Protein AF-A0A645BCQ1-F1 (afdb_monomer_lite)

Foldseek 3Di:
DDPPPDPDDQWDWDKDWAADPVDPPPPGTDIDIDIGHRPDPPDDDWDWDDDLAAIQTPSQQKGAFHPHQDPVNQVVVVHDTHYDHIDHDDDQDFDPDPCRDPGPVVVVLVVQVVVCVVVVPQPGPCHVVNVLVVVLVVVQVVQCVVPVFHWDADPVVRAIDGPRDGDDD

Organism: NCBI:txid1076179

pLDDT: mean 85.63, std 12.6, range [50.0, 97.56]

Secondary structure (DSSP, 8-state):
----S--S-SEEEEEEE-S-SS---TTS--EEEEEEE-SS-------EEEETTEEEETTTTEEE-TT-B-HHHHHHTTPPPB-PPPEEPP------SS---S-HHHHHHHHHHHHHHHHT----SS-HHHHHHHHHHHHHHHHHHHHSS-EEEETTTTEEEETTEE---

Radius of gyration: 20.04 Å; chains: 1; bounding box: 45×45×54 Å

Sequence (169 aa):
MWNDGRTNYDTLTAVFDYGHAKEKEPGEGFQVIYSSRQNNSSGGTKEWYFSNGGKLDLDTNIINNDGVLNESYAGAMGMKPFMLDTFELPKINVETGSSTGSDPLTNAHMKNWMECVRSGNVKTNAPVEAGYNHSIADIMVTAALRTGQRATFDEKQKQVIAGGKVFKY

Structure (mmCIF, N/CA/C/O backbone):
data_AF-A0A645BCQ1-F1
#
_entry.id   AF-A0A645BCQ1-F1
#
loop_
_atom_site.group_PDB
_atom_site.id
_atom_site.type_symbol
_atom_site.label_atom_id
_atom_site.label_alt_id
_atom_site.label_comp_id
_atom_site.label_asym_id
_atom_site.label_entity_id
_atom_site.label_seq_id
_atom_site.pdbx_PDB_ins_code
_atom_site.Cartn_x
_atom_site.Cartn_y
_atom_site.Cartn_z
_atom_site.occupancy
_atom_site.B_iso_or_equiv
_atom_site.auth_seq_id
_atom_site.auth_comp_id
_atom_site.auth_asym_id
_atom_site.auth_atom_id
_atom_site.pdbx_PDB_model_num
ATOM 1 N N . MET A 1 1 ? 5.345 -18.733 18.715 1.00 68.06 1 MET A N 1
ATOM 2 C CA . MET A 1 1 ? 4.870 -17.338 18.693 1.00 68.06 1 MET A CA 1
ATOM 3 C C . MET A 1 1 ? 5.476 -16.646 19.898 1.00 68.06 1 MET A C 1
ATOM 5 O O . MET A 1 1 ? 5.327 -17.191 20.987 1.00 68.06 1 MET A O 1
ATOM 9 N N . TRP A 1 2 ? 6.245 -15.568 19.725 1.00 69.69 2 TRP A N 1
ATOM 10 C CA . TRP A 1 2 ? 6.778 -14.834 20.878 1.00 69.69 2 TRP A CA 1
ATOM 11 C C . TRP A 1 2 ? 5.632 -14.127 21.599 1.00 69.69 2 TRP A C 1
ATOM 13 O O . TRP A 1 2 ? 4.782 -13.524 20.954 1.00 69.69 2 TRP A O 1
ATOM 23 N N . ASN A 1 3 ? 5.582 -14.254 22.922 1.00 73.88 3 ASN A N 1
ATOM 24 C CA . ASN A 1 3 ? 4.603 -13.560 23.748 1.00 73.88 3 ASN A CA 1
ATOM 25 C C . ASN A 1 3 ? 5.268 -12.295 24.298 1.00 73.88 3 ASN A C 1
ATOM 27 O O . ASN A 1 3 ? 5.871 -12.326 25.368 1.00 73.88 3 ASN A O 1
ATOM 31 N N . ASP A 1 4 ? 5.237 -11.222 23.513 1.00 78.38 4 ASP A N 1
ATOM 32 C CA . ASP A 1 4 ? 5.868 -9.937 23.841 1.00 78.38 4 ASP A CA 1
ATOM 33 C C . ASP A 1 4 ? 4.890 -8.914 24.446 1.00 78.38 4 ASP A C 1
ATOM 35 O O . ASP A 1 4 ? 5.224 -7.740 24.602 1.00 78.38 4 ASP A O 1
ATOM 39 N N . GLY A 1 5 ? 3.684 -9.358 24.816 1.00 81.44 5 GLY A N 1
ATOM 40 C CA . GLY A 1 5 ? 2.671 -8.529 25.467 1.00 81.44 5 GLY A CA 1
ATOM 41 C C . GLY A 1 5 ? 1.866 -7.627 24.526 1.00 81.44 5 GLY A C 1
ATOM 42 O O . GLY A 1 5 ? 0.985 -6.909 25.003 1.00 81.44 5 GLY A O 1
ATOM 43 N N . ARG A 1 6 ? 2.108 -7.658 23.207 1.00 83.12 6 ARG A N 1
ATOM 44 C CA . ARG A 1 6 ? 1.242 -6.974 22.237 1.00 83.12 6 ARG A CA 1
ATOM 45 C C . ARG A 1 6 ? -0.139 -7.628 22.184 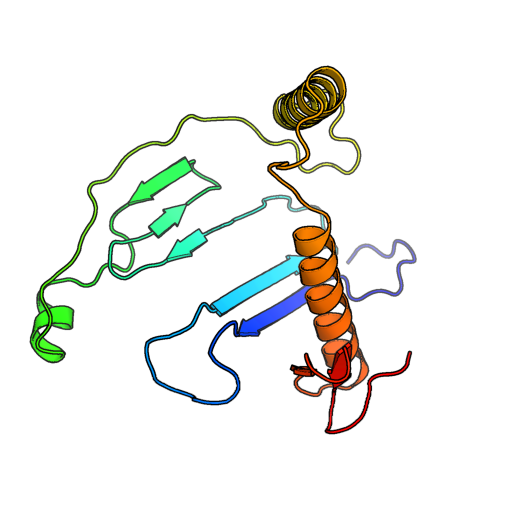1.00 83.12 6 ARG A C 1
ATOM 47 O O . ARG A 1 6 ? -0.288 -8.841 22.287 1.00 83.12 6 ARG A O 1
ATOM 54 N N . THR A 1 7 ? -1.159 -6.794 22.003 1.00 82.69 7 THR A N 1
ATOM 55 C CA . THR A 1 7 ? -2.567 -7.214 21.886 1.00 82.69 7 THR A CA 1
ATOM 56 C C . THR A 1 7 ? -3.125 -7.045 20.472 1.00 82.69 7 THR A C 1
ATOM 58 O O . THR A 1 7 ? -4.265 -7.425 20.209 1.00 82.69 7 THR A O 1
ATOM 61 N N . ASN A 1 8 ? -2.336 -6.468 19.562 1.00 81.31 8 ASN A N 1
ATOM 62 C CA . ASN A 1 8 ? -2.699 -6.318 18.157 1.00 81.31 8 ASN A CA 1
ATOM 63 C C . ASN A 1 8 ? -2.561 -7.650 17.410 1.00 81.31 8 ASN A C 1
ATOM 65 O O . ASN A 1 8 ? -1.835 -8.547 17.829 1.00 81.31 8 ASN A O 1
ATOM 69 N N . TYR A 1 9 ? -3.243 -7.761 16.271 1.00 84.06 9 TYR A N 1
ATOM 70 C CA . TYR A 1 9 ? -3.065 -8.891 15.366 1.00 84.06 9 TYR A CA 1
ATOM 71 C C . TYR A 1 9 ? -1.646 -8.875 14.793 1.00 84.06 9 TYR A C 1
ATOM 73 O O . TYR A 1 9 ? -1.288 -7.979 14.033 1.00 84.06 9 TYR A O 1
ATOM 81 N N . ASP A 1 10 ? -0.849 -9.877 15.147 1.00 82.44 10 ASP A N 1
ATOM 82 C CA . ASP A 1 10 ? 0.540 -9.964 14.696 1.00 82.44 10 ASP A CA 1
ATOM 83 C C . ASP A 1 10 ? 0.672 -10.422 13.236 1.00 82.44 10 ASP A C 1
ATOM 85 O O . ASP A 1 10 ? 1.597 -10.014 12.537 1.00 82.44 10 ASP A O 1
ATOM 89 N N . THR A 1 11 ? -0.235 -11.282 12.767 1.00 86.25 11 THR A N 1
ATOM 90 C CA . THR A 1 11 ? -0.291 -11.717 11.368 1.00 86.25 11 THR A CA 1
ATOM 91 C C . THR A 1 11 ? -1.641 -11.358 10.778 1.00 86.25 11 THR A C 1
ATOM 93 O O . THR A 1 11 ? -2.680 -11.748 11.310 1.00 86.25 11 THR A O 1
ATOM 96 N N . LEU A 1 12 ? -1.623 -10.636 9.662 1.00 89.75 12 LEU A N 1
ATOM 97 C CA . LEU A 1 12 ? -2.824 -10.275 8.918 1.00 89.75 12 LEU A CA 1
ATOM 98 C C . LEU A 1 12 ? -2.532 -10.256 7.423 1.00 89.75 12 LEU A C 1
ATOM 100 O O . LEU A 1 12 ? -1.416 -9.945 7.004 1.00 89.75 12 LEU A O 1
ATOM 104 N N . THR A 1 13 ? -3.568 -10.522 6.636 1.00 93.12 13 THR A N 1
ATOM 105 C CA . THR A 1 13 ? -3.592 -10.236 5.204 1.00 93.12 13 THR A CA 1
ATOM 106 C C . THR A 1 13 ? -4.819 -9.385 4.915 1.00 93.12 13 THR A C 1
ATOM 108 O O . THR A 1 13 ? -5.932 -9.758 5.284 1.00 93.12 13 THR A O 1
ATOM 111 N N . ALA A 1 14 ? -4.613 -8.244 4.268 1.00 94.69 14 ALA A N 1
ATOM 112 C CA . ALA A 1 14 ? -5.658 -7.343 3.814 1.00 94.69 14 ALA A CA 1
ATOM 113 C C . ALA A 1 14 ? -5.639 -7.268 2.286 1.00 94.69 14 ALA A C 1
ATOM 115 O O . ALA A 1 14 ? -4.573 -7.214 1.672 1.00 94.69 14 ALA A O 1
ATOM 116 N N . VAL A 1 15 ? -6.828 -7.257 1.686 1.00 94.50 15 VAL A N 1
ATOM 117 C CA . VAL A 1 15 ? -7.009 -7.027 0.251 1.00 94.50 15 VAL A CA 1
ATOM 118 C C . VAL A 1 15 ? -7.676 -5.671 0.087 1.00 94.50 15 VAL A C 1
ATOM 120 O O . VAL A 1 15 ? -8.818 -5.482 0.510 1.00 94.50 15 VAL A O 1
ATOM 123 N N . PHE A 1 16 ? -6.948 -4.730 -0.499 1.00 93.50 16 PHE A N 1
ATOM 124 C CA . PHE A 1 16 ? -7.451 -3.415 -0.861 1.00 93.50 16 PHE A CA 1
ATOM 125 C C . PHE A 1 16 ? -7.868 -3.406 -2.324 1.00 93.50 16 PHE A C 1
ATOM 127 O O . PHE A 1 16 ? -7.216 -4.010 -3.175 1.00 93.50 16 PHE A O 1
ATOM 134 N N . ASP A 1 17 ? -8.946 -2.687 -2.596 1.00 90.06 17 ASP A N 1
ATOM 135 C CA . ASP A 1 17 ? -9.526 -2.529 -3.920 1.00 90.06 17 ASP A CA 1
ATOM 136 C C . ASP A 1 17 ? -9.686 -1.030 -4.188 1.00 90.06 17 ASP A C 1
ATOM 138 O O . ASP A 1 17 ? -10.528 -0.374 -3.569 1.00 90.06 17 ASP A O 1
ATOM 142 N N . TYR A 1 18 ? -8.830 -0.497 -5.059 1.00 87.38 18 TYR A N 1
ATOM 143 C CA . TYR A 1 18 ? -8.797 0.901 -5.492 1.00 87.38 18 TYR A CA 1
ATOM 144 C C . TYR A 1 18 ? -9.472 1.078 -6.863 1.00 87.38 18 TYR A C 1
ATOM 146 O O . TYR A 1 18 ? -8.977 1.813 -7.716 1.00 87.38 18 TYR A O 1
ATOM 154 N N . GLY A 1 19 ? -10.568 0.363 -7.118 1.00 80.44 19 GLY A N 1
ATOM 155 C CA . GLY A 1 19 ? -11.424 0.588 -8.284 1.00 80.44 19 GLY A CA 1
ATOM 156 C C . GLY A 1 19 ? -12.455 1.698 -8.071 1.00 80.44 19 GLY A C 1
ATOM 157 O O . GLY A 1 19 ? -12.714 2.132 -6.943 1.00 80.44 19 GLY A O 1
ATOM 158 N N . HIS A 1 20 ? -13.100 2.138 -9.154 1.00 69.19 20 HIS A N 1
ATOM 159 C CA . HIS A 1 20 ? -14.241 3.048 -9.060 1.00 69.19 20 HIS A CA 1
ATOM 160 C C . HIS A 1 20 ? -15.373 2.400 -8.239 1.00 69.19 20 HIS A C 1
ATOM 162 O O . HIS A 1 20 ? -16.114 1.539 -8.702 1.00 69.19 20 HIS A O 1
ATOM 168 N N . ALA A 1 21 ? -15.552 2.847 -6.991 1.00 56.31 21 ALA A N 1
ATOM 169 C CA . ALA A 1 21 ? -16.525 2.266 -6.058 1.00 56.31 21 ALA A CA 1
ATOM 170 C C . ALA A 1 21 ? -17.990 2.333 -6.544 1.00 56.31 21 ALA A C 1
ATOM 172 O O . ALA A 1 21 ? -18.846 1.615 -6.022 1.00 56.31 21 ALA A O 1
ATOM 173 N N . LYS A 1 22 ? -18.291 3.210 -7.514 1.00 56.34 22 LYS A N 1
ATOM 174 C CA . LYS A 1 22 ? -19.641 3.437 -8.057 1.00 56.34 22 LYS A CA 1
ATOM 175 C C . LYS A 1 22 ? -19.922 2.681 -9.348 1.00 56.34 22 LYS A C 1
ATOM 177 O O . LYS A 1 22 ? -21.061 2.289 -9.573 1.00 56.34 22 LYS A O 1
ATOM 182 N N . GLU A 1 23 ? -18.901 2.477 -10.162 1.00 56.22 23 GLU A N 1
ATOM 183 C CA . GLU A 1 23 ? -19.004 1.883 -11.487 1.00 56.22 23 GLU A CA 1
ATOM 184 C C . GLU A 1 23 ? -17.984 0.754 -11.480 1.00 56.22 23 GLU A C 1
ATOM 186 O O . GLU A 1 23 ? -16.783 0.982 -11.563 1.00 56.22 23 GLU A O 1
ATOM 191 N N . LYS A 1 24 ? -18.460 -0.472 -11.235 1.00 54.19 24 LYS A N 1
ATOM 192 C CA . LYS A 1 24 ? -17.631 -1.685 -11.204 1.00 54.19 24 LYS A CA 1
ATOM 193 C C . LYS A 1 24 ? -17.195 -2.063 -12.622 1.00 54.19 24 LYS A C 1
ATOM 195 O O . LYS A 1 24 ? -17.367 -3.214 -13.021 1.00 54.19 24 LYS A O 1
ATOM 200 N N . GLU A 1 25 ? -16.718 -1.094 -13.389 1.00 58.31 25 GLU A N 1
ATOM 201 C CA . GLU A 1 25 ? -16.243 -1.303 -14.743 1.00 58.31 25 GLU A CA 1
ATOM 202 C C . GLU A 1 25 ? -14.971 -2.153 -14.668 1.00 58.31 25 GLU A C 1
ATOM 204 O O . GLU A 1 25 ? -13.983 -1.760 -14.034 1.00 58.31 25 GLU A O 1
ATOM 209 N N . PRO A 1 26 ? -14.983 -3.365 -15.247 1.00 57.22 26 PRO A N 1
ATOM 210 C CA . PRO A 1 26 ? -13.793 -4.195 -15.298 1.00 57.22 26 PRO A CA 1
ATOM 211 C C . PRO A 1 26 ? -12.682 -3.459 -16.057 1.00 57.22 26 PRO A C 1
ATOM 213 O O . PRO A 1 26 ? -12.873 -3.061 -17.202 1.00 57.22 26 PRO A O 1
ATOM 216 N N . GLY A 1 27 ? -11.511 -3.311 -15.435 1.00 63.75 27 GLY A N 1
ATOM 217 C CA . GLY A 1 27 ? -10.332 -2.700 -16.065 1.00 63.75 27 GLY A CA 1
ATOM 218 C C . GLY A 1 27 ? -9.928 -1.332 -15.515 1.00 63.75 27 GLY A C 1
ATOM 219 O O . GLY A 1 27 ? -8.820 -0.889 -15.805 1.00 63.75 27 GLY A O 1
ATOM 220 N N . GLU A 1 28 ? -10.749 -0.705 -14.668 1.00 71.44 28 GLU A N 1
ATOM 221 C CA . GLU A 1 28 ? -10.406 0.551 -13.989 1.00 71.44 28 GLU A CA 1
ATOM 222 C C . GLU A 1 28 ? -10.247 0.340 -12.477 1.00 71.44 28 GLU A C 1
ATOM 224 O O . GLU A 1 28 ? -11.182 0.479 -11.686 1.00 71.44 28 GLU A O 1
ATOM 229 N N . GLY A 1 29 ? -9.035 -0.031 -12.060 1.00 80.62 29 GLY A N 1
ATOM 230 C CA . GLY A 1 29 ? -8.701 -0.170 -10.646 1.00 80.62 29 GLY A CA 1
ATOM 231 C C . GLY A 1 29 ? -7.340 -0.805 -10.393 1.00 80.62 29 GLY A C 1
ATOM 232 O O . GLY A 1 29 ? -6.687 -1.326 -11.296 1.00 80.62 29 GLY A O 1
ATOM 233 N N . PHE A 1 30 ? -6.924 -0.770 -9.132 1.00 87.31 30 PHE A N 1
ATOM 234 C CA . PHE A 1 30 ? -5.697 -1.394 -8.651 1.00 87.31 30 PHE A CA 1
ATOM 235 C C . PHE A 1 30 ? -5.998 -2.176 -7.374 1.00 87.31 30 PHE A C 1
ATOM 237 O O . PHE A 1 30 ? -6.668 -1.667 -6.475 1.00 87.31 30 PHE A O 1
ATOM 244 N N . GLN A 1 31 ? -5.528 -3.417 -7.290 1.00 90.62 31 GLN A N 1
ATOM 245 C CA . GLN A 1 31 ? -5.684 -4.234 -6.091 1.00 90.62 31 GLN A CA 1
ATOM 246 C C . GLN A 1 31 ? -4.347 -4.402 -5.391 1.00 90.62 31 GLN A C 1
ATOM 248 O O . GLN A 1 31 ? -3.325 -4.641 -6.031 1.00 90.62 31 GLN A O 1
ATOM 253 N N . VAL A 1 32 ? -4.376 -4.318 -4.064 1.00 92.81 32 VAL A N 1
ATOM 254 C CA . VAL A 1 32 ? -3.196 -4.513 -3.221 1.00 92.81 32 VAL A CA 1
ATOM 255 C C . VAL A 1 32 ? -3.481 -5.627 -2.239 1.00 92.81 32 VAL A C 1
ATOM 257 O O . VAL A 1 32 ? -4.442 -5.559 -1.476 1.00 92.81 32 VAL A O 1
ATOM 260 N N . ILE A 1 33 ? -2.618 -6.637 -2.225 1.00 94.19 33 ILE A N 1
ATOM 261 C CA . ILE A 1 33 ? -2.593 -7.635 -1.160 1.00 94.19 33 ILE A CA 1
ATOM 262 C C . ILE A 1 33 ? -1.461 -7.248 -0.221 1.00 94.19 33 ILE A C 1
ATOM 264 O O . ILE A 1 33 ? -0.287 -7.399 -0.551 1.00 94.19 33 ILE A O 1
ATOM 268 N N . TYR A 1 34 ? -1.817 -6.762 0.960 1.00 91.56 34 TYR A N 1
ATOM 269 C CA . TYR A 1 34 ? -0.859 -6.472 2.015 1.00 91.56 34 TYR A CA 1
ATOM 270 C C . TYR A 1 34 ? -0.854 -7.620 3.014 1.00 91.56 34 TYR A C 1
ATOM 272 O O . TYR A 1 34 ? -1.910 -8.035 3.488 1.00 91.56 34 TYR A O 1
ATOM 280 N N . SER A 1 35 ? 0.324 -8.134 3.356 1.00 89.88 35 SER A N 1
ATOM 281 C CA . SER A 1 35 ? 0.469 -9.141 4.406 1.00 89.88 35 SER A CA 1
ATOM 282 C C . SER A 1 35 ? 1.541 -8.725 5.397 1.00 89.88 35 SER A C 1
ATOM 284 O O . SER A 1 35 ? 2.662 -8.415 5.006 1.00 89.88 35 SER A O 1
ATOM 286 N N . SER A 1 36 ? 1.204 -8.775 6.681 1.00 84.94 36 SER A N 1
ATOM 287 C CA . SER A 1 36 ? 2.138 -8.539 7.780 1.00 84.94 36 SER A CA 1
ATOM 288 C C . SER A 1 36 ? 2.295 -9.806 8.606 1.00 84.94 36 SER A C 1
ATOM 290 O O . SER A 1 36 ? 1.330 -10.551 8.781 1.00 84.94 36 SER A O 1
ATOM 292 N N . ARG A 1 37 ? 3.513 -10.066 9.088 1.00 82.88 37 ARG A N 1
ATOM 293 C CA . ARG A 1 37 ? 3.859 -11.215 9.938 1.00 82.88 37 ARG A CA 1
ATOM 294 C C . ARG A 1 37 ? 4.846 -10.779 11.013 1.00 82.88 37 ARG A C 1
ATOM 296 O O . ARG A 1 37 ? 6.052 -10.936 10.873 1.00 82.88 37 ARG A O 1
ATOM 303 N N . GLN A 1 38 ? 4.323 -10.231 12.097 1.00 78.31 38 GLN A N 1
ATOM 304 C CA . GLN A 1 38 ? 5.098 -9.660 13.198 1.00 78.31 38 GLN A CA 1
ATOM 305 C C . GLN A 1 38 ? 5.387 -10.666 14.334 1.00 78.31 38 GLN A C 1
ATOM 307 O O . GLN A 1 38 ? 6.000 -10.303 15.336 1.00 78.31 38 GLN A O 1
ATOM 312 N N . ASN A 1 39 ? 4.953 -11.931 14.205 1.00 72.50 39 ASN A N 1
ATOM 313 C CA . ASN A 1 39 ? 5.084 -12.974 15.239 1.00 72.50 39 ASN A CA 1
ATOM 314 C C . ASN A 1 39 ? 6.489 -13.584 15.390 1.00 72.50 39 ASN A C 1
ATOM 316 O O . ASN A 1 39 ? 6.767 -14.244 16.396 1.00 72.50 39 ASN A O 1
ATOM 320 N N . ASN A 1 40 ? 7.321 -13.479 14.354 1.00 65.25 40 ASN A N 1
ATOM 321 C CA . ASN A 1 40 ? 8.690 -13.982 14.321 1.00 65.25 40 ASN A CA 1
ATOM 322 C C . ASN A 1 40 ? 9.449 -13.148 13.287 1.00 65.25 40 ASN A C 1
ATOM 324 O O . ASN A 1 40 ? 8.962 -13.012 12.165 1.00 65.25 40 ASN A O 1
ATOM 328 N N . SER A 1 41 ? 10.600 -12.583 13.659 1.00 60.19 41 SER A N 1
ATOM 329 C CA . SER A 1 41 ? 11.398 -11.695 12.803 1.00 60.19 41 SER A CA 1
ATOM 330 C C . SER A 1 41 ? 12.109 -12.480 11.691 1.00 60.19 41 SER A C 1
ATOM 332 O O . SER A 1 41 ? 13.331 -12.574 11.636 1.00 60.19 41 SER A O 1
ATOM 334 N N . SER A 1 42 ? 11.332 -13.090 10.800 1.00 60.91 42 SER A N 1
ATOM 335 C CA . SER A 1 42 ? 11.787 -13.416 9.457 1.00 60.91 42 SER A CA 1
ATOM 336 C C . SER A 1 42 ? 11.499 -12.172 8.631 1.00 60.91 42 SER A C 1
ATOM 338 O O . SER A 1 42 ? 10.444 -12.080 8.008 1.00 60.91 42 SER A O 1
ATOM 340 N N . GLY A 1 43 ? 12.386 -11.179 8.725 1.00 61.50 43 GLY A N 1
ATOM 341 C CA . GLY A 1 43 ? 12.298 -9.961 7.922 1.00 61.50 43 GLY A CA 1
ATOM 342 C C . GLY A 1 43 ? 12.211 -10.254 6.418 1.00 61.50 43 GLY A C 1
ATOM 343 O O . GLY A 1 43 ? 12.354 -11.395 5.974 1.00 61.50 43 GLY A O 1
ATOM 344 N N . GLY A 1 44 ? 11.968 -9.209 5.634 1.00 69.06 44 GLY A N 1
ATOM 345 C CA . GLY A 1 44 ? 11.805 -9.299 4.185 1.00 69.06 44 GLY A CA 1
ATOM 346 C C . GLY A 1 44 ? 10.549 -8.567 3.746 1.00 69.06 44 GLY A C 1
ATOM 347 O O . GLY A 1 44 ? 9.448 -9.117 3.792 1.00 69.06 44 GLY A O 1
ATOM 348 N N . THR A 1 45 ? 10.719 -7.319 3.326 1.00 67.25 45 THR A N 1
ATOM 349 C CA . THR A 1 45 ? 9.666 -6.589 2.626 1.00 67.25 45 THR A CA 1
ATOM 350 C C . THR A 1 45 ? 9.716 -7.015 1.171 1.00 67.25 45 THR A C 1
ATOM 352 O O . THR A 1 45 ? 10.717 -6.801 0.499 1.00 67.25 45 THR A O 1
ATOM 355 N N . LYS A 1 46 ? 8.639 -7.634 0.692 1.00 82.50 46 LYS A N 1
ATOM 356 C CA . LYS A 1 46 ? 8.462 -7.911 -0.732 1.00 82.50 46 LYS A CA 1
ATOM 357 C C . LYS A 1 46 ? 7.377 -7.009 -1.255 1.00 82.50 46 LYS A C 1
ATOM 359 O O . LYS A 1 46 ? 6.266 -7.010 -0.728 1.00 82.50 46 LYS A O 1
ATOM 364 N N . GLU A 1 47 ? 7.708 -6.271 -2.293 1.00 87.12 47 GLU A N 1
ATOM 365 C CA . GLU A 1 47 ? 6.785 -5.361 -2.936 1.00 87.12 47 GLU A CA 1
ATOM 366 C C . GLU A 1 47 ? 6.829 -5.624 -4.435 1.00 87.12 47 GLU A C 1
ATOM 368 O O . GLU A 1 47 ? 7.852 -5.448 -5.101 1.00 87.12 47 GLU A O 1
ATOM 373 N N . TRP A 1 48 ? 5.712 -6.144 -4.934 1.00 92.69 48 TRP A N 1
ATOM 374 C CA . TRP A 1 48 ? 5.553 -6.564 -6.314 1.00 92.69 48 TRP A CA 1
ATOM 375 C C . TRP A 1 48 ? 4.401 -5.802 -6.939 1.00 92.69 48 TRP A C 1
ATOM 377 O O . TRP A 1 48 ? 3.279 -5.828 -6.430 1.00 92.69 48 TRP A O 1
ATOM 387 N N . TYR A 1 49 ? 4.677 -5.182 -8.075 1.00 93.00 49 TYR A N 1
ATOM 388 C CA . TYR A 1 49 ? 3.672 -4.536 -8.901 1.00 93.00 49 TYR A CA 1
ATOM 389 C C . TYR A 1 49 ? 3.502 -5.340 -10.176 1.00 93.00 49 TYR A C 1
ATOM 391 O O . TYR A 1 49 ? 4.478 -5.601 -10.876 1.00 93.00 49 TYR A O 1
ATOM 399 N N . PHE A 1 50 ? 2.264 -5.711 -10.484 1.00 93.00 50 PHE A N 1
ATOM 400 C CA . PHE A 1 50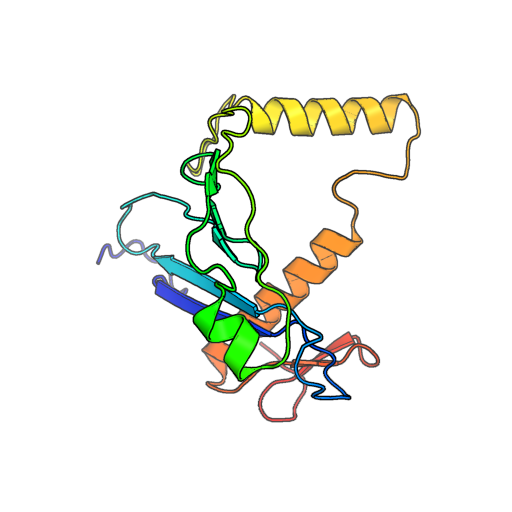 ? 1.926 -6.459 -11.689 1.00 93.00 50 PHE A CA 1
ATOM 401 C C . PHE A 1 50 ? 1.126 -5.583 -12.645 1.00 93.00 50 PHE A C 1
ATOM 403 O O . PHE A 1 50 ? 0.276 -4.795 -12.233 1.00 93.00 50 PHE A O 1
ATOM 410 N N . SER A 1 51 ? 1.388 -5.752 -13.933 1.00 91.62 51 SER A N 1
ATOM 411 C CA . SER A 1 51 ? 0.626 -5.148 -15.019 1.00 91.62 51 SER A CA 1
ATOM 412 C C . SER A 1 51 ? 0.576 -6.104 -16.206 1.00 91.62 51 SER A C 1
ATOM 414 O O . SER A 1 51 ? 1.307 -7.093 -16.246 1.00 91.62 51 SER A O 1
ATOM 416 N N . ASN A 1 52 ? -0.201 -5.759 -17.234 1.00 91.75 52 ASN A N 1
ATOM 417 C CA . ASN A 1 52 ? -0.182 -6.495 -18.500 1.00 91.75 52 ASN A CA 1
ATOM 418 C C . ASN A 1 52 ? 1.225 -6.572 -19.119 1.00 91.75 52 ASN A C 1
ATOM 420 O O . ASN A 1 52 ? 1.481 -7.485 -19.890 1.00 91.75 52 ASN A O 1
ATOM 424 N N . GLY A 1 53 ? 2.119 -5.627 -18.803 1.00 93.38 53 GLY A N 1
ATOM 425 C CA . GLY A 1 53 ? 3.477 -5.569 -19.345 1.00 93.38 53 GLY A CA 1
ATOM 426 C C . GLY A 1 53 ? 4.515 -6.368 -18.559 1.00 93.38 53 GLY A C 1
ATOM 427 O O . GLY A 1 53 ? 5.647 -6.467 -19.025 1.00 93.38 53 GLY A O 1
ATOM 428 N N . GLY A 1 54 ? 4.152 -6.939 -17.406 1.00 94.94 54 GLY A N 1
ATOM 429 C CA . GLY A 1 54 ? 5.051 -7.723 -16.559 1.00 94.94 54 GLY A CA 1
ATOM 430 C C . GLY A 1 54 ? 5.032 -7.291 -15.095 1.00 94.94 54 GLY A C 1
ATOM 431 O O . GLY A 1 54 ? 4.070 -6.667 -14.626 1.00 94.94 54 GLY A O 1
ATOM 432 N N . LYS A 1 55 ? 6.111 -7.615 -14.381 1.00 95.25 55 LYS A N 1
ATOM 433 C CA . LYS A 1 55 ? 6.260 -7.394 -12.940 1.00 95.25 55 LYS A CA 1
ATOM 434 C C . LYS A 1 55 ? 7.428 -6.456 -12.644 1.00 95.25 55 LYS A C 1
ATOM 436 O O . LYS A 1 55 ? 8.527 -6.646 -13.158 1.00 95.25 55 LYS A O 1
ATOM 441 N N . LEU A 1 56 ? 7.201 -5.494 -11.754 1.00 94.06 56 LEU A N 1
ATOM 442 C CA . LEU A 1 56 ? 8.248 -4.768 -11.039 1.00 94.06 56 LEU A CA 1
ATOM 443 C C . LEU A 1 56 ? 8.431 -5.410 -9.661 1.00 94.06 56 LEU A C 1
ATOM 445 O O . LEU A 1 56 ? 7.495 -5.452 -8.861 1.00 94.06 56 LEU A O 1
ATOM 449 N N . ASP A 1 57 ? 9.635 -5.903 -9.401 1.00 92.31 57 ASP A N 1
ATOM 450 C CA . ASP A 1 57 ? 10.028 -6.551 -8.159 1.00 92.31 57 ASP A CA 1
ATOM 451 C C . ASP A 1 57 ? 11.010 -5.656 -7.394 1.00 92.31 57 ASP A C 1
ATOM 453 O O . ASP A 1 57 ? 12.187 -5.572 -7.745 1.00 92.31 57 ASP A O 1
ATOM 457 N N . LEU A 1 58 ? 10.526 -4.960 -6.360 1.00 87.56 58 LEU A N 1
ATOM 458 C CA . LEU A 1 58 ? 11.352 -4.040 -5.571 1.00 87.56 58 LEU A CA 1
ATOM 459 C C . LEU A 1 58 ? 12.268 -4.740 -4.555 1.00 87.56 58 LEU A C 1
ATOM 461 O O . LEU A 1 58 ? 13.201 -4.106 -4.071 1.00 87.56 58 LEU A O 1
ATOM 465 N N . ASP A 1 59 ? 12.066 -6.034 -4.277 1.00 83.62 59 ASP A N 1
ATOM 466 C CA . ASP A 1 59 ? 13.009 -6.833 -3.472 1.00 83.62 59 ASP A CA 1
ATOM 467 C C . ASP A 1 59 ? 14.320 -7.015 -4.258 1.00 83.62 59 ASP A C 1
ATOM 469 O O . ASP A 1 59 ? 15.424 -6.789 -3.763 1.00 83.62 59 ASP A O 1
ATOM 473 N N . THR A 1 60 ? 14.192 -7.332 -5.549 1.00 87.81 60 THR A N 1
ATOM 474 C CA . THR A 1 60 ? 15.333 -7.520 -6.464 1.00 87.81 60 THR A CA 1
ATOM 475 C C . THR A 1 60 ? 15.747 -6.264 -7.235 1.00 87.81 60 THR A C 1
ATOM 477 O O . THR A 1 60 ? 16.832 -6.244 -7.819 1.00 87.81 60 THR A O 1
ATOM 480 N N . ASN A 1 61 ? 14.920 -5.213 -7.225 1.00 89.56 61 ASN A N 1
ATOM 481 C CA . ASN A 1 61 ? 15.026 -4.043 -8.103 1.00 89.56 61 ASN A CA 1
ATOM 482 C C . ASN A 1 61 ? 15.038 -4.415 -9.600 1.00 89.56 61 ASN A C 1
ATOM 484 O O . ASN A 1 61 ? 15.803 -3.853 -10.381 1.00 89.56 61 ASN A O 1
ATOM 488 N N . ILE A 1 62 ? 14.197 -5.367 -10.017 1.00 92.81 62 ILE A N 1
ATOM 489 C CA . ILE A 1 62 ? 14.119 -5.845 -11.407 1.00 92.81 62 ILE A CA 1
ATOM 490 C C . ILE A 1 62 ? 12.710 -5.648 -11.966 1.00 92.81 62 ILE A C 1
ATOM 492 O O . ILE A 1 62 ? 11.717 -6.017 -11.340 1.00 92.81 62 ILE A O 1
ATOM 496 N N . ILE A 1 63 ? 12.631 -5.123 -13.187 1.00 94.50 63 ILE A N 1
ATOM 497 C CA . ILE A 1 63 ? 11.459 -5.261 -14.054 1.00 94.50 63 ILE A CA 1
ATOM 498 C C . ILE A 1 63 ? 11.666 -6.515 -14.899 1.00 94.50 63 ILE A C 1
ATOM 500 O O . ILE A 1 63 ? 12.732 -6.677 -15.492 1.00 94.50 63 ILE A O 1
ATOM 504 N N . ASN A 1 64 ? 10.677 -7.405 -14.953 1.00 94.06 64 ASN A N 1
ATOM 505 C CA . ASN A 1 64 ? 10.719 -8.608 -15.780 1.00 94.06 64 ASN A CA 1
ATOM 506 C C . ASN A 1 64 ? 9.359 -8.913 -16.434 1.00 94.06 64 ASN A C 1
ATOM 508 O O . ASN A 1 64 ? 8.356 -8.236 -16.206 1.00 94.06 64 ASN A O 1
ATOM 512 N N . ASN A 1 65 ? 9.338 -9.965 -17.248 1.00 94.38 65 ASN A N 1
ATOM 513 C CA . ASN A 1 65 ? 8.184 -10.415 -18.021 1.00 94.38 65 ASN A CA 1
ATOM 514 C C . ASN A 1 65 ? 7.280 -11.429 -17.280 1.00 94.38 65 ASN A C 1
ATOM 516 O O . ASN A 1 65 ? 6.483 -12.128 -17.915 1.00 94.38 65 ASN A O 1
ATOM 520 N N . ASP A 1 66 ? 7.370 -11.523 -15.951 1.00 93.12 66 ASP A N 1
ATOM 521 C CA . ASP A 1 66 ? 6.490 -12.398 -15.178 1.00 93.12 66 ASP A CA 1
ATOM 522 C C . ASP A 1 66 ? 5.046 -11.876 -15.234 1.00 93.12 66 ASP A C 1
ATOM 524 O O . ASP A 1 66 ? 4.778 -10.703 -14.975 1.00 93.12 66 ASP A O 1
ATOM 528 N N . GLY A 1 67 ? 4.092 -12.760 -15.539 1.00 89.88 67 GLY A N 1
ATOM 529 C CA . GLY A 1 67 ? 2.664 -12.416 -15.553 1.00 89.88 67 GLY A CA 1
ATOM 530 C C . GLY A 1 67 ? 2.206 -11.556 -16.738 1.00 89.88 67 GLY A C 1
ATOM 531 O O . GLY A 1 67 ? 1.119 -10.989 -16.673 1.00 89.88 67 GLY A O 1
ATOM 532 N N . VAL A 1 68 ? 2.998 -11.458 -17.813 1.00 93.69 68 VAL A N 1
ATOM 533 C CA . VAL A 1 68 ? 2.663 -10.639 -18.992 1.00 93.69 68 VAL A CA 1
ATOM 534 C C . VAL A 1 68 ? 1.417 -11.112 -19.736 1.00 93.69 68 VAL A C 1
ATOM 536 O O . VAL A 1 68 ? 1.081 -12.302 -19.782 1.00 93.69 68 VAL A O 1
ATOM 539 N N . LEU A 1 69 ? 0.809 -10.171 -20.454 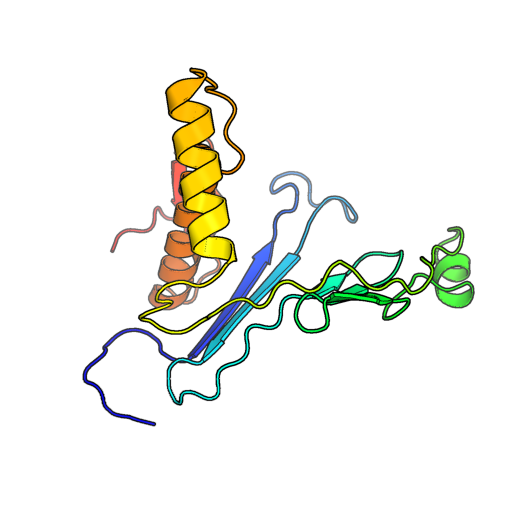1.00 93.62 69 LEU A N 1
ATOM 540 C CA . LEU A 1 69 ? -0.183 -10.433 -21.482 1.00 93.62 69 LEU A CA 1
ATOM 541 C C . LEU A 1 69 ? 0.508 -10.976 -22.746 1.00 93.62 69 LEU A C 1
ATOM 543 O O . LEU A 1 69 ? 0.796 -10.238 -23.689 1.00 93.62 69 LEU A O 1
ATOM 547 N N . ASN A 1 70 ? 0.803 -12.278 -22.749 1.00 93.00 70 ASN A N 1
ATOM 548 C CA . ASN A 1 70 ? 1.395 -12.963 -23.902 1.00 93.00 70 ASN A CA 1
ATOM 549 C C . ASN A 1 70 ? 0.401 -13.120 -25.071 1.00 93.00 70 ASN A C 1
ATOM 551 O O . ASN A 1 70 ? -0.794 -12.874 -24.930 1.00 93.00 70 ASN A O 1
ATOM 555 N N . GLU A 1 71 ? 0.897 -13.563 -26.228 1.00 94.88 71 GLU A N 1
ATOM 556 C CA . GLU A 1 71 ? 0.113 -13.688 -27.464 1.00 94.88 71 GLU A CA 1
ATOM 557 C C . GLU A 1 71 ? -1.134 -14.574 -27.320 1.00 94.88 71 GLU A C 1
ATOM 559 O O . GLU A 1 71 ? -2.195 -14.217 -27.827 1.00 94.88 71 GLU A O 1
ATOM 564 N N . SER A 1 72 ? -1.036 -15.684 -26.583 1.00 93.44 72 SER A N 1
ATOM 565 C CA . SER A 1 72 ? -2.163 -16.600 -26.365 1.00 93.44 72 SER A CA 1
ATOM 566 C C . SER A 1 72 ? -3.293 -15.921 -25.587 1.00 93.44 72 SER A C 1
ATOM 568 O O . SER A 1 72 ? -4.447 -15.911 -26.024 1.00 93.44 72 SER A O 1
ATOM 570 N N . TYR A 1 73 ? -2.957 -15.280 -24.462 1.00 92.44 73 TYR A N 1
ATOM 571 C CA . TYR A 1 73 ? -3.930 -14.555 -23.644 1.00 92.44 73 TYR A CA 1
ATOM 572 C C . TYR A 1 73 ? -4.484 -13.325 -24.369 1.00 92.44 73 TYR A C 1
ATOM 574 O O . TYR A 1 73 ? -5.688 -13.077 -24.333 1.00 92.44 73 TYR A O 1
ATOM 582 N N . ALA A 1 74 ? -3.623 -12.581 -25.065 1.00 93.94 74 ALA A N 1
ATOM 583 C CA . ALA A 1 74 ? -4.017 -11.409 -25.835 1.00 93.94 74 ALA A CA 1
ATOM 584 C C . ALA A 1 74 ? -4.996 -11.779 -26.957 1.00 93.94 74 ALA A C 1
ATOM 586 O O . ALA A 1 74 ? -6.050 -11.157 -27.081 1.00 93.94 74 ALA A O 1
ATOM 587 N N . GLY A 1 75 ? -4.691 -12.836 -27.717 1.00 94.62 75 GLY A N 1
ATOM 588 C CA . GLY A 1 75 ? -5.527 -13.324 -28.809 1.00 94.62 75 GLY A CA 1
ATOM 589 C C . GLY A 1 75 ? -6.921 -13.742 -28.345 1.00 94.62 75 GLY A C 1
ATOM 590 O O . GLY A 1 75 ? -7.908 -13.370 -28.977 1.00 94.62 75 GLY A O 1
ATOM 591 N N . ALA A 1 76 ? -7.024 -14.425 -27.200 1.00 93.19 76 ALA A N 1
ATOM 592 C CA . ALA A 1 76 ? -8.310 -14.812 -26.614 1.00 93.19 76 ALA A CA 1
ATOM 593 C C . ALA A 1 76 ? -9.196 -13.610 -26.229 1.00 93.19 76 ALA A C 1
ATOM 595 O O . ALA A 1 76 ? -10.419 -13.734 -26.201 1.00 93.19 76 ALA A O 1
ATOM 596 N N . MET A 1 77 ? -8.590 -12.452 -25.954 1.00 91.12 77 MET A N 1
ATOM 597 C CA . MET A 1 77 ? -9.284 -11.215 -25.575 1.00 91.12 77 MET A CA 1
ATOM 598 C C . MET A 1 77 ? -9.390 -10.199 -26.725 1.00 91.12 77 MET A C 1
ATOM 600 O O . MET A 1 77 ? -9.890 -9.096 -26.518 1.00 91.12 77 MET A O 1
ATOM 604 N N . GLY A 1 78 ? -8.910 -10.530 -27.932 1.00 93.44 78 GLY A N 1
ATOM 605 C CA . GLY A 1 78 ? -8.855 -9.587 -29.057 1.00 93.44 78 GLY A CA 1
ATOM 606 C C . GLY A 1 78 ? -7.905 -8.402 -28.824 1.00 93.44 78 GLY A C 1
ATOM 607 O O . GLY A 1 78 ? -8.059 -7.346 -29.437 1.00 93.44 78 GLY A O 1
ATOM 608 N N . MET A 1 79 ? -6.935 -8.562 -27.923 1.00 92.81 79 MET A N 1
ATOM 609 C CA . MET A 1 79 ? -5.935 -7.559 -27.568 1.00 92.81 79 MET A CA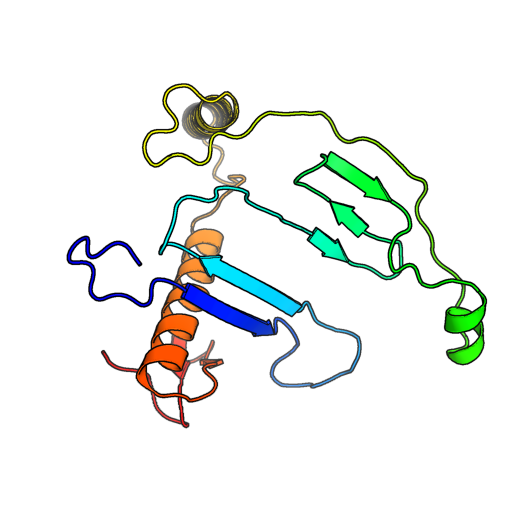 1
ATOM 610 C C . MET A 1 79 ? -4.602 -7.844 -28.268 1.00 92.81 79 MET A C 1
ATOM 612 O O . MET A 1 79 ? -4.371 -8.925 -28.810 1.00 92.81 79 MET A O 1
ATOM 616 N N . LYS A 1 80 ? -3.690 -6.868 -28.236 1.00 94.88 80 LYS A N 1
ATOM 617 C CA . LYS A 1 80 ? -2.292 -7.080 -28.632 1.00 94.88 80 LYS A CA 1
ATOM 618 C C . LYS A 1 80 ? -1.475 -7.548 -27.425 1.00 94.88 80 LYS A C 1
ATOM 620 O O . LYS A 1 80 ? -1.750 -7.075 -26.319 1.00 94.88 80 LYS A O 1
ATOM 625 N N . PRO A 1 81 ? -0.478 -8.430 -27.615 1.00 94.56 81 PRO A N 1
ATOM 626 C CA . PRO A 1 81 ? 0.436 -8.778 -26.538 1.00 94.56 81 PRO A CA 1
ATOM 627 C C . PRO A 1 81 ? 1.187 -7.534 -26.054 1.00 94.56 81 PRO A C 1
ATOM 629 O O . PRO A 1 81 ? 1.482 -6.629 -26.841 1.00 94.56 81 PRO A O 1
ATOM 632 N N . PHE A 1 82 ? 1.499 -7.496 -24.763 1.00 93.31 82 PHE A N 1
ATOM 633 C CA . PHE A 1 82 ? 2.273 -6.424 -24.147 1.00 93.31 82 PHE A CA 1
ATOM 634 C C . PHE A 1 82 ? 3.288 -7.030 -23.184 1.00 93.31 82 PHE A C 1
ATOM 636 O O . PHE A 1 82 ? 2.935 -7.819 -22.316 1.00 93.31 82 PHE A O 1
ATOM 643 N N . MET A 1 83 ? 4.560 -6.697 -23.376 1.00 93.38 83 MET A N 1
ATOM 644 C CA . MET A 1 83 ? 5.670 -7.295 -22.646 1.00 93.38 83 MET A CA 1
ATOM 645 C C . MET A 1 83 ? 6.808 -6.285 -22.595 1.00 93.38 83 MET A C 1
ATOM 647 O O . MET A 1 83 ? 7.235 -5.784 -23.634 1.00 93.38 83 MET A O 1
ATOM 651 N N . LEU A 1 84 ? 7.255 -5.963 -21.387 1.00 92.88 84 LEU A N 1
ATOM 652 C CA . LEU A 1 84 ? 8.434 -5.140 -21.164 1.00 92.88 84 LEU A CA 1
ATOM 653 C C . LEU A 1 84 ? 9.690 -6.012 -21.186 1.00 92.88 84 LEU A C 1
ATOM 655 O O . LEU A 1 84 ? 9.667 -7.172 -20.764 1.00 92.88 84 LEU A O 1
ATOM 659 N N . ASP A 1 85 ? 10.788 -5.430 -21.657 1.00 93.25 85 ASP A N 1
ATOM 660 C CA . ASP A 1 85 ? 12.102 -6.053 -21.556 1.00 93.25 85 ASP A CA 1
ATOM 661 C C . ASP A 1 85 ? 12.576 -6.080 -20.100 1.00 93.25 85 ASP A C 1
ATOM 663 O O . ASP A 1 85 ? 12.263 -5.193 -19.299 1.00 93.25 85 ASP A O 1
ATOM 667 N N . THR A 1 86 ? 13.368 -7.098 -19.764 1.00 94.94 86 THR A N 1
ATOM 668 C CA . THR A 1 86 ? 13.973 -7.198 -18.437 1.00 94.94 86 THR A CA 1
ATOM 669 C C . THR A 1 86 ? 14.991 -6.078 -18.233 1.00 94.94 86 THR A C 1
ATOM 671 O O . THR A 1 86 ? 15.905 -5.908 -19.042 1.00 94.94 86 THR A O 1
ATOM 674 N N . PHE A 1 87 ? 14.874 -5.349 -17.124 1.00 93.44 87 PHE A N 1
ATOM 675 C CA . PHE A 1 87 ? 15.775 -4.252 -16.776 1.00 93.44 87 PHE A CA 1
ATOM 676 C C . PHE A 1 87 ? 16.000 -4.163 -15.261 1.00 93.44 87 PHE A C 1
ATOM 678 O O . PHE A 1 87 ? 15.062 -4.293 -14.475 1.00 93.44 87 PHE A O 1
ATOM 685 N N . GLU A 1 88 ? 17.249 -3.919 -14.857 1.00 93.81 88 GLU A N 1
ATOM 686 C CA . GLU A 1 88 ? 17.634 -3.674 -13.462 1.00 93.81 88 GLU A CA 1
ATOM 687 C C . GLU A 1 88 ? 17.517 -2.183 -13.118 1.00 93.81 88 GLU A C 1
ATOM 689 O O . GLU A 1 88 ? 18.181 -1.337 -13.718 1.00 93.81 88 GLU A O 1
ATOM 694 N N . LEU A 1 89 ? 16.705 -1.864 -12.110 1.00 87.25 89 LEU A N 1
ATOM 695 C CA . LEU A 1 89 ? 16.648 -0.541 -11.500 1.00 87.25 89 LEU A CA 1
ATOM 696 C C . LEU A 1 89 ? 17.910 -0.273 -10.654 1.00 87.25 89 LEU A C 1
ATOM 698 O O . LEU A 1 89 ? 18.576 -1.207 -10.195 1.00 87.25 89 LEU A O 1
ATOM 702 N N . PRO A 1 90 ? 18.243 1.004 -10.387 1.00 83.38 90 PRO A N 1
ATOM 703 C CA . PRO A 1 90 ? 19.321 1.353 -9.469 1.00 83.38 90 PRO A CA 1
ATOM 704 C C . PRO A 1 90 ? 19.125 0.710 -8.089 1.00 83.38 90 PRO A C 1
ATOM 706 O O . PRO A 1 90 ? 18.100 0.912 -7.443 1.00 83.38 90 PRO A O 1
ATOM 709 N N . LYS A 1 91 ? 20.127 -0.036 -7.614 1.00 71.62 91 LYS A N 1
ATOM 710 C CA . LYS A 1 91 ? 20.076 -0.713 -6.311 1.00 71.62 91 LYS A CA 1
ATOM 711 C C . LYS A 1 91 ? 20.368 0.281 -5.191 1.00 71.62 91 LYS A C 1
ATOM 713 O O . LYS A 1 91 ? 21.500 0.744 -5.051 1.00 71.62 91 LYS A O 1
ATOM 718 N N . ILE A 1 92 ? 19.355 0.588 -4.386 1.00 65.31 92 ILE A N 1
ATOM 719 C CA . ILE A 1 92 ? 19.505 1.310 -3.119 1.00 65.31 92 ILE A CA 1
ATOM 720 C C . ILE A 1 92 ? 19.051 0.367 -2.005 1.00 65.31 92 ILE A C 1
ATOM 722 O O . ILE A 1 92 ? 17.915 -0.095 -2.013 1.00 65.31 92 ILE A O 1
ATOM 726 N N . ASN A 1 93 ? 19.943 0.061 -1.062 1.00 60.16 93 ASN A N 1
ATOM 727 C CA . ASN A 1 93 ? 19.609 -0.793 0.076 1.00 60.16 93 ASN A CA 1
ATOM 728 C C . ASN A 1 93 ? 18.723 -0.024 1.066 1.00 60.16 93 ASN A C 1
ATOM 730 O O . ASN A 1 93 ? 19.048 1.110 1.429 1.00 60.16 93 ASN A O 1
ATOM 734 N N . VAL A 1 94 ? 17.631 -0.655 1.500 1.00 59.25 94 VAL A N 1
ATOM 735 C CA . VAL A 1 94 ? 16.665 -0.105 2.460 1.00 59.25 94 VAL A CA 1
ATOM 736 C C . VAL A 1 94 ? 16.795 -0.866 3.775 1.00 59.25 94 VAL A C 1
ATOM 738 O O . VAL A 1 94 ? 16.700 -2.092 3.783 1.00 59.25 94 VAL A O 1
ATOM 741 N N . GLU A 1 95 ? 16.989 -0.159 4.886 1.00 57.50 95 GLU A N 1
ATOM 742 C CA . GLU A 1 95 ? 16.943 -0.766 6.220 1.00 57.50 95 GLU A CA 1
ATOM 743 C C . GLU A 1 95 ? 15.491 -0.843 6.708 1.00 57.50 95 GLU A C 1
ATOM 745 O O . GLU A 1 95 ? 14.776 0.157 6.710 1.00 57.50 95 GLU A O 1
ATOM 750 N N . THR A 1 96 ? 15.042 -2.022 7.146 1.00 53.00 96 THR A N 1
ATOM 751 C CA . THR A 1 96 ? 13.652 -2.257 7.596 1.00 53.00 96 THR A CA 1
ATOM 752 C C . THR A 1 96 ? 13.538 -2.510 9.104 1.00 53.00 96 THR A C 1
ATOM 754 O O . THR A 1 96 ? 12.506 -2.979 9.584 1.00 53.00 96 THR A O 1
ATOM 757 N N . GLY A 1 97 ? 14.615 -2.279 9.860 1.00 52.59 97 GLY A N 1
ATOM 758 C CA . GLY A 1 97 ? 14.627 -2.418 11.317 1.00 52.59 97 GLY A CA 1
ATOM 759 C C . GLY A 1 97 ? 13.861 -1.293 12.024 1.00 52.59 97 GLY A C 1
ATOM 760 O O . GLY A 1 97 ? 13.654 -0.220 11.470 1.00 52.59 97 GLY A O 1
ATOM 761 N N . SER A 1 98 ? 13.490 -1.503 13.292 1.00 50.00 98 SER A N 1
ATOM 762 C CA . SER A 1 98 ? 12.872 -0.456 14.130 1.00 50.00 98 SER A CA 1
ATOM 763 C C . SER A 1 98 ? 13.805 0.732 14.413 1.00 50.00 98 SER A C 1
ATOM 765 O O . SER A 1 98 ? 13.344 1.814 14.763 1.00 50.00 98 SER A O 1
ATOM 767 N N . SER A 1 99 ? 15.114 0.531 14.243 1.00 50.59 99 SER A N 1
ATOM 768 C CA . SER A 1 99 ? 16.143 1.566 14.217 1.00 50.59 99 SER A CA 1
ATOM 769 C C . SER A 1 99 ? 16.878 1.457 12.887 1.00 50.59 99 SER A C 1
ATOM 771 O O . SER A 1 99 ? 17.794 0.647 12.761 1.00 50.59 99 SER A O 1
ATOM 773 N N . THR A 1 100 ? 16.492 2.267 11.903 1.00 54.81 100 THR A N 1
ATOM 774 C CA . THR A 1 100 ? 17.141 2.280 10.581 1.00 54.81 100 THR A CA 1
ATOM 775 C C . THR A 1 100 ? 18.508 2.975 10.592 1.00 54.81 100 THR A C 1
ATOM 777 O O . THR A 1 100 ? 19.262 2.898 9.627 1.00 54.81 100 THR A O 1
ATOM 780 N N . GLY A 1 101 ? 18.877 3.619 11.709 1.00 64.94 101 GLY A N 1
ATOM 781 C CA . GLY A 1 101 ? 20.161 4.297 11.862 1.00 64.94 101 GLY A CA 1
ATOM 782 C C . GLY A 1 101 ? 20.373 5.352 10.774 1.00 64.94 101 GLY A C 1
ATOM 783 O O . GLY A 1 101 ? 19.545 6.236 10.586 1.00 64.94 101 GLY A O 1
ATOM 784 N N . SER A 1 102 ? 21.504 5.261 10.074 1.00 62.06 102 SER A N 1
ATOM 785 C CA . SER A 1 102 ? 21.831 6.102 8.919 1.00 62.06 102 SER A CA 1
ATOM 786 C C . SER A 1 102 ? 21.680 5.295 7.630 1.00 62.06 102 SER A C 1
ATOM 788 O O . SER A 1 102 ? 22.662 5.085 6.911 1.00 62.06 102 SER A O 1
ATOM 790 N N . ASP A 1 103 ? 20.473 4.824 7.329 1.00 75.06 103 ASP A N 1
ATOM 791 C CA . ASP A 1 103 ? 20.234 4.236 6.018 1.00 75.06 103 ASP A CA 1
ATOM 792 C C . ASP A 1 103 ? 20.223 5.336 4.926 1.00 75.06 103 ASP A C 1
ATOM 794 O O . ASP A 1 103 ? 19.798 6.477 5.172 1.00 75.06 103 ASP A O 1
ATOM 798 N N . PRO A 1 104 ? 20.737 5.047 3.716 1.00 75.81 104 PRO A N 1
ATOM 799 C CA . PRO A 1 104 ? 20.842 6.038 2.646 1.00 75.81 104 PRO A CA 1
ATOM 800 C C . PRO A 1 104 ? 19.510 6.679 2.237 1.00 75.81 104 PRO A C 1
ATOM 802 O O . PRO A 1 104 ? 19.508 7.841 1.822 1.00 75.81 104 PRO A O 1
ATOM 805 N N . LEU A 1 105 ? 18.388 5.963 2.359 1.00 77.75 105 LEU A N 1
ATOM 806 C CA . LEU A 1 105 ? 17.075 6.475 1.971 1.00 77.75 105 LEU A CA 1
ATOM 807 C C . LEU A 1 105 ? 16.523 7.444 3.006 1.00 77.75 105 LEU A C 1
ATOM 809 O O . LEU A 1 105 ? 16.077 8.522 2.618 1.00 77.75 105 LEU A O 1
ATOM 813 N N . THR A 1 106 ? 16.628 7.149 4.304 1.00 80.50 106 THR A N 1
ATOM 814 C CA . THR A 1 106 ? 16.249 8.107 5.359 1.00 80.50 106 THR A CA 1
ATOM 815 C C . THR A 1 106 ? 17.008 9.422 5.197 1.00 80.50 106 THR A C 1
ATOM 817 O O . THR A 1 106 ? 16.406 10.499 5.212 1.00 80.50 106 THR A O 1
ATOM 820 N N . ASN A 1 107 ? 18.316 9.360 4.930 1.00 84.00 107 ASN A N 1
ATOM 821 C CA . ASN A 1 107 ? 19.112 10.557 4.653 1.00 84.00 107 ASN A CA 1
ATOM 822 C C . ASN A 1 107 ? 18.643 11.297 3.387 1.00 84.00 107 ASN A C 1
ATOM 824 O O . ASN A 1 107 ? 18.564 12.528 3.389 1.00 84.00 107 ASN A O 1
ATOM 828 N N . ALA A 1 108 ? 18.301 10.574 2.316 1.00 84.38 108 ALA A N 1
ATOM 829 C CA . ALA A 1 108 ? 17.769 11.166 1.091 1.00 84.38 108 ALA A CA 1
ATOM 830 C C . ALA A 1 108 ? 16.407 11.849 1.316 1.00 84.38 108 ALA A C 1
ATOM 832 O O . ALA A 1 108 ? 16.201 12.965 0.832 1.00 84.38 108 ALA A O 1
ATOM 833 N N . HIS A 1 109 ? 15.513 11.237 2.099 1.00 85.81 109 HIS A N 1
ATOM 834 C CA . HIS A 1 109 ? 14.227 11.821 2.485 1.00 85.81 109 HIS A CA 1
ATOM 835 C C . HIS A 1 109 ? 14.415 13.113 3.288 1.00 85.81 109 HIS A C 1
ATOM 837 O O . HIS A 1 109 ? 13.829 14.142 2.944 1.00 85.81 109 HIS A O 1
ATOM 843 N N . MET A 1 110 ? 15.289 13.098 4.301 1.00 88.31 110 MET A N 1
ATOM 844 C CA . MET A 1 110 ? 15.585 14.287 5.106 1.00 88.31 110 MET A CA 1
ATOM 845 C C . MET A 1 110 ? 16.224 15.400 4.274 1.00 88.31 110 MET A C 1
ATOM 847 O O . MET A 1 110 ? 15.849 16.566 4.411 1.00 88.31 110 MET A O 1
ATOM 851 N N . LYS A 1 111 ? 17.148 15.057 3.369 1.00 86.75 111 LYS A N 1
ATOM 852 C CA . LYS A 1 111 ? 17.742 16.018 2.433 1.00 86.75 111 LYS A CA 1
ATOM 853 C C . LYS A 1 111 ? 16.680 16.659 1.541 1.00 86.75 111 LYS A C 1
ATOM 855 O O . LYS A 1 111 ? 16.640 17.884 1.452 1.00 86.75 111 LYS A O 1
ATOM 860 N N . ASN A 1 112 ? 15.810 15.855 0.927 1.00 87.81 112 ASN A N 1
ATOM 861 C CA . ASN A 1 112 ? 14.736 16.357 0.071 1.00 87.81 112 ASN A CA 1
ATOM 862 C C . ASN A 1 112 ? 13.809 17.315 0.836 1.00 87.81 112 ASN A C 1
ATOM 864 O O . ASN A 1 112 ? 13.499 18.398 0.341 1.00 87.81 112 ASN A O 1
ATOM 868 N N . TRP A 1 113 ? 13.438 16.963 2.069 1.00 89.62 113 TRP A N 1
ATOM 869 C CA . TRP A 1 113 ? 12.632 17.829 2.925 1.00 89.62 113 TRP A CA 1
ATOM 870 C C . TRP A 1 113 ? 13.328 19.167 3.225 1.00 89.62 113 TRP A C 1
ATOM 872 O O . TRP A 1 113 ? 12.730 20.228 3.027 1.00 89.62 113 TRP A O 1
ATOM 882 N N . MET A 1 114 ? 14.604 19.147 3.628 1.00 91.25 114 MET A N 1
ATOM 883 C CA . MET A 1 114 ? 15.372 20.373 3.891 1.00 91.25 114 MET A CA 1
ATOM 884 C C . MET A 1 114 ? 15.495 21.260 2.643 1.00 91.25 114 MET A C 1
ATOM 886 O O . MET A 1 114 ? 15.410 22.485 2.741 1.00 91.25 114 MET A O 1
ATOM 890 N N . GLU A 1 115 ? 15.665 20.669 1.459 1.00 91.69 115 GLU A N 1
ATOM 891 C CA . GLU A 1 115 ? 15.702 21.399 0.188 1.00 91.69 115 GLU A CA 1
ATOM 892 C C . GLU A 1 115 ? 14.356 22.052 -0.148 1.00 91.69 115 GLU A C 1
ATOM 894 O O . GLU A 1 115 ? 14.337 23.206 -0.591 1.00 91.69 115 GLU A O 1
ATOM 899 N N . CYS A 1 116 ? 13.236 21.367 0.107 1.00 92.62 116 CYS A N 1
ATOM 900 C CA . CYS A 1 116 ? 11.897 21.940 -0.028 1.00 92.62 116 CYS A CA 1
ATOM 901 C C . CYS A 1 116 ? 11.708 23.146 0.897 1.00 92.62 116 CYS A C 1
ATOM 903 O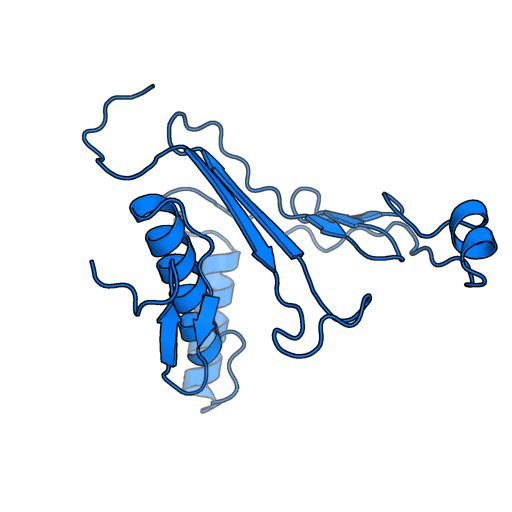 O . CYS A 1 116 ? 11.31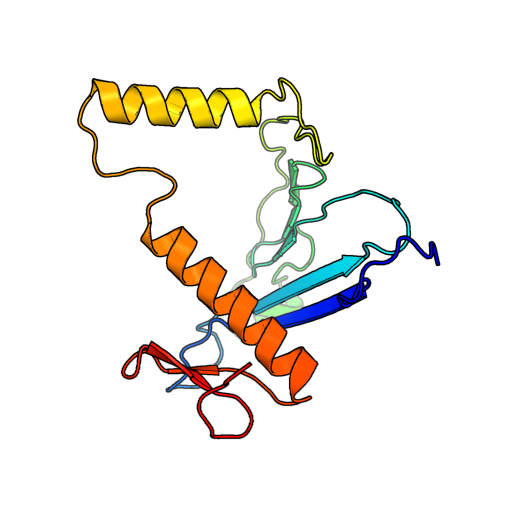0 24.210 0.422 1.00 92.62 116 CYS A O 1
ATOM 905 N N . VAL A 1 117 ? 12.065 23.022 2.181 1.00 93.31 117 VAL A N 1
ATOM 906 C CA . VAL A 1 117 ? 11.985 24.131 3.151 1.00 93.31 117 VAL A CA 1
ATOM 907 C C . VAL A 1 117 ? 12.844 25.310 2.696 1.00 93.31 117 VAL A C 1
ATOM 909 O O . VAL A 1 117 ? 12.364 26.440 2.639 1.00 93.31 117 VAL A O 1
ATOM 912 N N . ARG A 1 118 ? 14.097 25.052 2.305 1.00 95.56 118 ARG A N 1
ATOM 913 C CA . ARG A 1 118 ? 15.038 26.091 1.861 1.00 95.56 118 ARG A CA 1
ATOM 914 C C . ARG A 1 118 ? 14.563 26.827 0.606 1.00 95.56 118 ARG A C 1
ATOM 916 O O . ARG A 1 118 ? 14.843 28.011 0.458 1.00 95.56 118 ARG A O 1
ATOM 923 N N . SER A 1 119 ? 13.905 26.128 -0.316 1.00 96.00 119 SER A N 1
ATOM 924 C CA . SER A 1 119 ? 13.425 26.697 -1.584 1.00 96.00 119 SER A CA 1
ATOM 925 C C . SER A 1 119 ? 11.991 27.229 -1.527 1.00 96.00 119 SER A C 1
ATOM 927 O O . SER A 1 119 ? 11.535 27.814 -2.506 1.00 96.00 119 SER A O 1
ATOM 929 N N . GLY A 1 120 ? 11.274 27.030 -0.416 1.00 94.06 120 GLY A N 1
ATOM 930 C CA . GLY A 1 120 ? 9.845 27.338 -0.329 1.00 94.06 120 GLY A CA 1
ATOM 931 C C . GLY A 1 120 ? 8.981 26.475 -1.258 1.00 94.06 120 GLY A C 1
ATOM 932 O O . GLY A 1 120 ? 7.899 26.901 -1.660 1.00 94.06 120 GLY A O 1
ATOM 933 N N . ASN A 1 121 ? 9.447 25.280 -1.640 1.00 91.81 121 ASN A N 1
ATOM 934 C CA . ASN A 1 121 ? 8.700 24.395 -2.528 1.00 91.81 121 ASN A CA 1
ATOM 935 C C . ASN A 1 121 ? 7.595 23.652 -1.762 1.00 91.81 121 ASN A C 1
ATOM 937 O O . ASN A 1 121 ? 7.864 22.717 -1.009 1.00 91.81 121 ASN A O 1
ATOM 941 N N . VAL A 1 122 ? 6.345 24.037 -2.016 1.00 88.31 122 VAL A N 1
ATOM 942 C CA . VAL A 1 122 ? 5.148 23.411 -1.431 1.00 88.31 122 VAL A CA 1
ATOM 943 C C . VAL A 1 122 ? 4.723 22.115 -2.132 1.00 88.31 122 VAL A C 1
ATOM 945 O O . VAL A 1 122 ? 3.906 21.372 -1.597 1.00 88.31 122 VAL A O 1
ATOM 948 N N . LYS A 1 123 ? 5.269 21.814 -3.316 1.00 88.81 123 LYS A N 1
ATOM 949 C CA . LYS A 1 123 ? 5.006 20.571 -4.048 1.00 88.81 123 LYS A CA 1
ATOM 950 C C . LYS A 1 123 ? 6.030 19.513 -3.635 1.00 88.81 123 LYS A C 1
ATOM 952 O O . LYS A 1 123 ? 7.052 19.328 -4.299 1.00 88.81 123 LYS A O 1
ATOM 957 N N . THR A 1 124 ? 5.773 18.862 -2.506 1.00 84.56 124 THR A N 1
ATOM 958 C CA . THR A 1 124 ? 6.631 17.806 -1.952 1.00 84.56 124 THR A CA 1
ATOM 959 C C . THR A 1 124 ? 6.334 16.442 -2.584 1.00 84.56 124 THR A C 1
ATOM 961 O O . THR A 1 124 ? 5.245 16.208 -3.106 1.00 84.56 124 THR A O 1
ATOM 964 N N . ASN A 1 125 ? 7.305 15.521 -2.526 1.00 84.88 125 ASN A N 1
ATOM 965 C CA . ASN A 1 125 ? 7.138 14.147 -3.024 1.00 84.88 125 ASN A CA 1
ATOM 966 C C . ASN A 1 125 ? 6.179 13.307 -2.155 1.00 84.88 125 ASN A C 1
ATOM 968 O O . ASN A 1 125 ? 5.577 12.360 -2.649 1.00 84.88 125 ASN A O 1
ATOM 972 N N . ALA A 1 126 ? 6.036 13.660 -0.873 1.00 86.44 126 ALA A N 1
ATOM 973 C CA . ALA A 1 126 ? 5.132 13.028 0.086 1.00 86.44 126 ALA A CA 1
ATOM 974 C C . ALA A 1 126 ? 4.235 14.106 0.726 1.00 86.44 126 ALA A C 1
ATOM 976 O O . ALA A 1 126 ? 4.566 14.636 1.792 1.00 86.44 126 ALA A O 1
ATOM 977 N N . PRO A 1 127 ? 3.152 14.517 0.046 1.00 89.94 127 PRO A N 1
ATOM 978 C CA . PRO A 1 127 ? 2.245 15.540 0.552 1.00 89.94 127 PRO A CA 1
ATOM 979 C C . PRO A 1 127 ? 1.333 14.981 1.658 1.00 89.94 127 PRO A C 1
ATOM 981 O O . PRO A 1 127 ? 1.216 13.765 1.838 1.00 89.94 127 PRO A O 1
ATOM 984 N N . VAL A 1 128 ? 0.666 15.863 2.410 1.00 91.12 128 VAL A N 1
ATOM 985 C CA . VAL A 1 128 ? -0.183 15.469 3.553 1.00 91.12 128 VAL A CA 1
ATOM 986 C C . VAL A 1 128 ? -1.340 14.557 3.133 1.00 91.12 128 VAL A C 1
ATOM 988 O O . VAL A 1 128 ? -1.734 13.664 3.881 1.00 91.12 128 VAL A O 1
ATOM 991 N N . GLU A 1 129 ? -1.839 14.723 1.912 1.00 92.62 129 GLU A N 1
ATOM 992 C CA . GLU A 1 129 ? -2.902 13.920 1.316 1.00 92.62 129 GLU A CA 1
ATOM 993 C C . GLU A 1 129 ? -2.501 12.447 1.182 1.00 92.62 129 GLU A C 1
ATOM 995 O O . GLU A 1 129 ? -3.338 11.569 1.379 1.00 92.62 129 GLU A O 1
ATOM 1000 N N . ALA A 1 130 ? -1.222 12.152 0.921 1.00 91.94 130 ALA A N 1
ATOM 1001 C CA . ALA A 1 130 ? -0.737 10.774 0.898 1.00 91.94 130 ALA A CA 1
ATOM 1002 C C . ALA A 1 130 ? -0.840 10.136 2.293 1.00 91.94 130 ALA A C 1
ATOM 1004 O O . ALA A 1 130 ? -1.368 9.035 2.437 1.00 91.94 130 ALA A O 1
ATOM 1005 N N . GLY A 1 131 ? -0.430 10.867 3.338 1.00 93.38 131 GLY A N 1
ATOM 1006 C CA . GLY A 1 131 ? -0.574 10.419 4.727 1.00 93.38 131 GLY A CA 1
ATOM 1007 C C . GLY A 1 131 ? -2.037 10.246 5.147 1.00 93.38 131 GLY A C 1
ATOM 1008 O O . GLY A 1 131 ? -2.381 9.271 5.819 1.00 93.38 131 GLY A O 1
ATOM 1009 N N . TYR A 1 132 ? -2.918 11.146 4.705 1.00 95.12 132 TYR A N 1
ATOM 1010 C CA . TYR A 1 132 ? -4.363 11.030 4.913 1.00 95.12 132 TYR A CA 1
ATOM 1011 C C . TYR A 1 132 ? -4.931 9.750 4.282 1.00 95.12 132 TYR A C 1
ATOM 1013 O O . TYR A 1 132 ? -5.636 8.995 4.952 1.00 95.12 132 TYR A O 1
ATOM 1021 N N . ASN A 1 133 ? -4.566 9.458 3.031 1.00 93.56 133 ASN A N 1
ATOM 1022 C CA . ASN A 1 133 ? -5.019 8.260 2.322 1.00 93.56 133 ASN A CA 1
ATOM 1023 C C . ASN A 1 133 ? -4.503 6.967 2.970 1.00 93.56 133 ASN A C 1
ATOM 1025 O O . ASN A 1 133 ? -5.264 6.010 3.116 1.00 93.56 133 ASN A O 1
ATOM 1029 N N . HIS A 1 134 ? -3.243 6.940 3.416 1.00 93.94 134 HIS A N 1
ATOM 1030 C CA . HIS A 1 134 ? -2.697 5.801 4.162 1.00 93.94 134 HIS A CA 1
ATOM 1031 C C . HIS A 1 134 ? -3.444 5.586 5.485 1.00 93.94 134 HIS A C 1
ATOM 1033 O O . HIS A 1 134 ? -3.836 4.466 5.802 1.00 93.94 134 HIS A O 1
ATOM 1039 N N . SER A 1 135 ? -3.750 6.671 6.204 1.00 95.75 135 SER A N 1
ATOM 1040 C CA . SER A 1 135 ? -4.510 6.600 7.458 1.00 95.75 135 SER A CA 1
ATOM 1041 C C . SER A 1 135 ? -5.912 6.016 7.248 1.00 95.75 135 SER A C 1
ATOM 1043 O O . SER A 1 135 ? -6.398 5.253 8.080 1.00 95.75 135 SER A O 1
ATOM 1045 N N . ILE A 1 136 ? -6.568 6.330 6.124 1.00 96.06 136 ILE A N 1
ATOM 1046 C CA . ILE A 1 136 ? -7.854 5.718 5.761 1.00 96.06 136 ILE A CA 1
ATOM 1047 C C . ILE A 1 136 ? -7.704 4.200 5.604 1.00 96.06 136 ILE A C 1
ATOM 1049 O O . ILE A 1 136 ? -8.514 3.458 6.162 1.00 96.06 136 ILE A O 1
ATOM 1053 N N . ALA A 1 137 ? -6.675 3.736 4.889 1.00 95.50 137 ALA A N 1
ATOM 1054 C CA . ALA A 1 137 ? -6.421 2.310 4.686 1.00 95.50 137 ALA A CA 1
ATOM 1055 C C . ALA A 1 137 ? -6.199 1.571 6.021 1.00 95.50 137 ALA A C 1
ATOM 1057 O O . ALA A 1 137 ? -6.827 0.535 6.253 1.00 95.50 137 ALA A O 1
ATOM 1058 N N . ASP A 1 138 ? -5.412 2.140 6.936 1.00 95.12 138 ASP A N 1
ATOM 1059 C CA . ASP A 1 138 ? -5.169 1.569 8.270 1.00 95.12 138 ASP A CA 1
ATOM 1060 C C . ASP A 1 138 ? -6.455 1.471 9.109 1.00 95.12 138 ASP A C 1
ATOM 1062 O O . ASP A 1 138 ? -6.735 0.445 9.746 1.00 95.12 138 ASP A O 1
ATOM 1066 N N . ILE A 1 139 ? -7.289 2.518 9.081 1.00 96.56 139 ILE A N 1
ATOM 1067 C CA . ILE A 1 139 ? -8.585 2.521 9.775 1.00 96.56 139 ILE A CA 1
ATOM 1068 C C . ILE A 1 139 ? -9.524 1.485 9.146 1.00 96.56 139 ILE A C 1
ATOM 1070 O O . ILE A 1 139 ? -10.222 0.778 9.874 1.00 96.56 139 ILE A O 1
ATOM 1074 N N . MET A 1 140 ? -9.533 1.346 7.818 1.00 97.12 140 MET A N 1
ATOM 1075 C CA . MET A 1 140 ? -10.328 0.335 7.114 1.00 97.12 140 MET A CA 1
ATOM 1076 C C . MET A 1 140 ? -9.912 -1.090 7.488 1.00 97.12 140 MET A C 1
ATOM 1078 O O . MET A 1 140 ? -10.784 -1.914 7.772 1.00 97.12 140 MET A O 1
ATOM 1082 N N . VAL A 1 141 ? -8.610 -1.382 7.556 1.00 95.94 141 VAL A N 1
ATOM 1083 C CA . VAL A 1 141 ? -8.107 -2.686 8.025 1.00 95.94 141 VAL A CA 1
ATOM 1084 C C . VAL A 1 141 ? -8.533 -2.934 9.467 1.00 95.94 141 VAL A C 1
ATOM 1086 O O . VAL A 1 141 ? -9.048 -4.006 9.782 1.00 95.94 141 VAL A O 1
ATOM 1089 N N . THR A 1 142 ? -8.403 -1.931 10.337 1.00 94.81 142 THR A N 1
ATOM 1090 C CA . THR A 1 142 ? -8.835 -2.031 11.738 1.00 94.81 142 THR A CA 1
ATOM 1091 C C . THR A 1 142 ? -10.335 -2.307 11.849 1.00 94.81 142 THR A C 1
ATOM 1093 O O . THR A 1 142 ? -10.752 -3.178 12.617 1.00 94.81 142 THR A O 1
ATOM 1096 N N . ALA A 1 143 ? -11.155 -1.607 11.061 1.00 96.75 143 ALA A N 1
ATOM 1097 C CA . ALA A 1 143 ? -12.595 -1.815 11.006 1.00 96.75 143 ALA A CA 1
ATOM 1098 C C . ALA A 1 143 ? -12.934 -3.241 10.557 1.00 96.75 143 ALA A C 1
ATOM 1100 O O . ALA A 1 143 ? -13.746 -3.912 11.199 1.00 96.75 143 ALA A O 1
ATOM 1101 N N . ALA A 1 144 ? -12.275 -3.732 9.506 1.00 96.00 144 ALA A N 1
ATOM 1102 C CA . ALA A 1 144 ? -12.472 -5.084 9.002 1.00 96.00 144 ALA A CA 1
ATOM 1103 C C . ALA A 1 144 ? -12.066 -6.148 10.032 1.00 96.00 144 ALA A C 1
ATOM 1105 O O . ALA A 1 144 ? -12.840 -7.064 10.300 1.00 96.00 144 ALA A O 1
ATOM 1106 N N . LEU A 1 145 ? -10.911 -5.988 10.685 1.00 93.81 145 LEU A N 1
ATOM 1107 C CA . LEU A 1 145 ? -10.425 -6.907 11.718 1.00 93.81 145 LEU A CA 1
ATOM 1108 C C . LEU A 1 145 ? -11.348 -6.971 12.937 1.00 93.81 145 LEU A C 1
ATOM 1110 O O . LEU A 1 145 ? -11.586 -8.049 13.474 1.00 93.81 145 LEU A O 1
ATOM 1114 N N . ARG A 1 146 ? -11.866 -5.828 13.396 1.00 93.00 146 ARG A N 1
ATOM 1115 C CA . ARG A 1 146 ? -12.722 -5.784 14.591 1.00 93.00 146 ARG A CA 1
ATOM 1116 C C . ARG A 1 146 ? -14.154 -6.239 14.329 1.00 93.00 146 ARG A C 1
ATOM 1118 O O . ARG A 1 146 ? -14.800 -6.735 15.245 1.00 93.00 146 ARG A O 1
ATOM 1125 N N . THR A 1 147 ? -14.665 -6.048 13.114 1.00 95.06 147 THR A N 1
ATOM 1126 C CA . THR A 1 147 ? -16.071 -6.346 12.783 1.00 95.06 147 THR A CA 1
ATOM 1127 C C . THR A 1 147 ? -16.256 -7.642 11.995 1.00 95.06 147 THR A C 1
ATOM 1129 O O . THR A 1 147 ? -17.374 -8.151 11.922 1.00 95.06 147 THR A O 1
ATOM 1132 N N . GLY A 1 148 ? -15.196 -8.165 11.373 1.00 94.44 148 GLY A N 1
ATOM 1133 C CA . GLY A 1 148 ? -15.274 -9.267 10.412 1.00 94.44 148 GLY A CA 1
ATOM 1134 C C . GLY A 1 148 ? -15.993 -8.900 9.107 1.00 94.44 148 GLY A C 1
ATOM 1135 O O . GLY A 1 148 ? -16.395 -9.791 8.364 1.00 94.44 148 GLY A O 1
ATOM 1136 N N . GLN A 1 149 ? -16.211 -7.609 8.835 1.00 95.88 149 GLN A N 1
ATOM 1137 C CA . GLN A 1 149 ? -16.944 -7.115 7.666 1.00 95.88 149 GLN A CA 1
ATOM 1138 C C . GLN A 1 149 ? -16.009 -6.430 6.668 1.00 95.88 149 GLN A C 1
ATOM 1140 O O . GLN A 1 149 ? -14.974 -5.881 7.040 1.00 95.88 149 GLN A O 1
ATOM 1145 N N . ARG A 1 150 ? -16.413 -6.375 5.392 1.00 94.88 150 ARG A N 1
ATOM 1146 C CA . ARG A 1 150 ? -15.755 -5.498 4.412 1.00 94.88 150 ARG A CA 1
ATOM 1147 C C . ARG A 1 150 ? -15.884 -4.043 4.873 1.00 94.88 150 ARG A C 1
ATOM 1149 O O . ARG A 1 150 ? -16.994 -3.583 5.148 1.00 94.88 150 ARG A O 1
ATOM 1156 N N . ALA A 1 151 ? -14.759 -3.335 4.914 1.00 96.12 151 ALA A N 1
ATOM 1157 C CA . ALA A 1 151 ? -14.718 -1.900 5.148 1.00 96.12 151 ALA A CA 1
ATOM 1158 C C . ALA A 1 151 ? -14.685 -1.131 3.818 1.00 96.12 151 ALA A C 1
ATOM 1160 O O . ALA A 1 151 ? -14.096 -1.591 2.838 1.00 96.12 151 ALA A O 1
ATOM 1161 N N . THR A 1 152 ? -15.302 0.046 3.789 1.00 95.44 152 THR A N 1
ATOM 1162 C CA . THR A 1 152 ? -15.266 0.993 2.663 1.00 95.44 152 THR A CA 1
ATOM 1163 C C . THR A 1 152 ? -15.091 2.412 3.187 1.00 95.44 152 THR A C 1
ATOM 1165 O O . THR A 1 152 ? -15.563 2.720 4.281 1.00 95.44 152 THR A O 1
ATOM 1168 N N . PHE A 1 153 ? -14.476 3.294 2.405 1.00 94.75 153 PHE A N 1
ATOM 1169 C CA . PHE A 1 153 ? -14.411 4.717 2.723 1.00 94.75 153 PHE A CA 1
ATOM 1170 C C . PHE A 1 153 ? -15.541 5.481 2.022 1.00 94.75 153 PHE A C 1
ATOM 1172 O O . PHE A 1 153 ? -15.700 5.388 0.807 1.00 94.75 153 PHE A O 1
ATOM 1179 N N . ASP A 1 154 ? -16.340 6.225 2.787 1.00 93.88 154 ASP A N 1
ATOM 1180 C CA . ASP A 1 154 ? -17.304 7.188 2.255 1.00 93.88 154 ASP A CA 1
ATOM 1181 C C . ASP A 1 154 ? -16.618 8.552 2.129 1.00 93.88 154 ASP A C 1
ATOM 1183 O O . ASP A 1 154 ? -16.432 9.260 3.120 1.00 93.88 154 ASP A O 1
ATOM 1187 N N . GLU A 1 155 ? -16.259 8.932 0.903 1.00 91.00 155 GLU A N 1
ATOM 1188 C CA . GLU A 1 155 ? -15.579 10.198 0.604 1.00 91.00 155 GLU A CA 1
ATOM 1189 C C . GLU A 1 155 ? -16.406 11.439 0.962 1.00 91.00 155 GLU A C 1
ATOM 1191 O O . GLU A 1 155 ? -15.847 12.470 1.342 1.00 91.00 155 GLU A O 1
ATOM 1196 N N . LYS A 1 156 ? -17.741 11.362 0.860 1.00 93.00 156 LYS A N 1
ATOM 1197 C CA . LYS A 1 156 ? -18.622 12.504 1.142 1.00 93.00 156 LYS A CA 1
ATOM 1198 C C . LYS A 1 156 ? -18.710 12.755 2.638 1.00 93.00 156 LYS A C 1
ATOM 1200 O O . LYS A 1 156 ? -18.640 13.900 3.076 1.00 93.00 156 LYS A O 1
ATOM 1205 N N . GLN A 1 157 ? -18.873 11.687 3.413 1.00 95.06 157 GLN A N 1
ATOM 1206 C CA . GLN A 1 157 ? -18.943 11.768 4.872 1.00 95.06 157 GLN A CA 1
ATOM 1207 C C . GLN A 1 157 ? -17.554 11.842 5.519 1.00 95.06 157 GLN A C 1
ATOM 1209 O O . GLN A 1 157 ? -17.446 12.243 6.679 1.00 95.06 157 GLN A O 1
ATOM 1214 N N . LYS A 1 158 ? -16.502 11.470 4.778 1.00 95.44 158 LYS A N 1
ATOM 1215 C CA . LYS A 1 158 ? -15.132 11.260 5.264 1.00 95.44 158 LYS A CA 1
ATOM 1216 C C . LYS A 1 158 ? -15.088 10.258 6.419 1.00 95.44 158 LYS A C 1
ATOM 1218 O O . LYS A 1 158 ? -14.457 10.505 7.443 1.00 95.44 158 LYS A O 1
ATOM 1223 N N . GLN A 1 159 ? -15.803 9.145 6.263 1.00 96.62 159 GLN A N 1
ATOM 1224 C CA . GLN A 1 159 ? -15.949 8.110 7.289 1.00 96.62 159 GLN A CA 1
ATOM 1225 C C . GLN A 1 159 ? -15.603 6.730 6.740 1.00 96.62 159 GLN A C 1
ATOM 1227 O O . GLN A 1 159 ? -15.899 6.413 5.589 1.00 96.62 159 GLN A O 1
ATOM 1232 N N . VAL A 1 160 ? -15.038 5.880 7.595 1.00 97.56 160 VAL A N 1
ATOM 1233 C CA . VAL A 1 160 ? -14.922 4.447 7.313 1.00 97.56 160 VAL A CA 1
ATOM 1234 C C . VAL A 1 160 ? -16.219 3.758 7.719 1.00 97.56 160 VAL A C 1
ATOM 1236 O O . VAL A 1 160 ? -16.710 3.930 8.835 1.00 97.56 160 VAL A O 1
ATOM 1239 N N . ILE A 1 161 ? -16.772 2.974 6.803 1.00 97.19 161 ILE A N 1
ATOM 1240 C CA . ILE A 1 161 ? -18.020 2.237 6.961 1.00 97.19 161 ILE A CA 1
ATOM 1241 C C . ILE A 1 161 ? -17.702 0.744 7.007 1.00 97.19 161 ILE A C 1
ATOM 1243 O O . ILE A 1 161 ? -16.995 0.238 6.140 1.00 97.19 161 ILE A O 1
ATOM 1247 N N . ALA A 1 162 ? -18.252 0.029 7.986 1.00 97.06 162 ALA A N 1
ATOM 1248 C CA . ALA A 1 162 ? -18.193 -1.429 8.073 1.00 97.06 162 ALA A CA 1
ATOM 1249 C C . ALA A 1 162 ? -19.576 -1.970 8.455 1.00 97.06 162 ALA A C 1
ATOM 1251 O O . ALA A 1 162 ? -20.248 -1.421 9.330 1.00 97.06 162 ALA A O 1
ATOM 1252 N N . GLY A 1 163 ? -20.050 -3.007 7.756 1.00 94.12 163 GLY A N 1
ATOM 1253 C CA . GLY A 1 163 ? -21.396 -3.556 7.981 1.00 94.12 163 GLY A CA 1
ATOM 1254 C C . GLY A 1 163 ? -22.527 -2.526 7.807 1.00 94.12 163 GLY A C 1
ATOM 1255 O O . GLY A 1 163 ? -23.535 -2.586 8.509 1.00 94.12 163 GLY A O 1
ATOM 1256 N N . GLY A 1 164 ? -22.337 -1.538 6.925 1.00 94.62 164 GLY A N 1
ATOM 1257 C CA . GLY A 1 164 ? -23.318 -0.481 6.647 1.00 94.62 164 GLY A CA 1
ATOM 1258 C C . GLY A 1 164 ? -23.414 0.629 7.702 1.00 94.62 164 GLY A C 1
ATOM 1259 O O . GLY A 1 164 ? -24.351 1.423 7.652 1.00 94.62 164 GLY A O 1
ATOM 1260 N N . LYS A 1 165 ? -22.482 0.707 8.661 1.00 96.19 165 LYS A N 1
ATOM 1261 C CA . LYS A 1 165 ? -22.457 1.746 9.705 1.00 96.19 165 LYS A CA 1
ATOM 1262 C C . LYS A 1 165 ? -21.087 2.409 9.791 1.00 96.19 165 LYS A C 1
ATOM 1264 O O . LYS A 1 165 ? -20.077 1.769 9.511 1.00 96.19 165 LYS A O 1
ATOM 1269 N N . VAL A 1 166 ? -21.063 3.671 10.226 1.00 97.50 166 VAL A N 1
ATOM 1270 C CA . VAL A 1 166 ? -19.815 4.367 10.572 1.00 97.50 166 VAL A CA 1
ATOM 1271 C C . VAL A 1 166 ? -19.082 3.560 11.638 1.00 97.50 166 VAL A C 1
ATOM 1273 O O . VAL A 1 166 ? -19.646 3.264 12.696 1.00 97.50 166 VAL A O 1
ATOM 1276 N N . PHE A 1 167 ? -17.838 3.197 11.344 1.00 97.38 167 PHE A N 1
ATOM 1277 C CA . PHE A 1 167 ? -16.982 2.472 12.264 1.00 97.38 167 PHE A CA 1
ATOM 1278 C C . PHE A 1 167 ? -16.617 3.360 13.460 1.00 97.38 167 PHE A C 1
ATOM 1280 O O . PHE A 1 167 ? -16.202 4.507 13.302 1.00 97.38 167 PHE A O 1
ATOM 1287 N N . LYS A 1 168 ? -16.790 2.820 14.667 1.00 92.12 168 LYS A N 1
ATOM 1288 C CA . LYS A 1 168 ? -16.408 3.438 15.941 1.00 92.12 168 LYS A CA 1
ATOM 1289 C C . LYS A 1 168 ? -15.626 2.404 16.745 1.00 92.12 168 LYS A C 1
ATOM 1291 O O . LYS A 1 168 ? -15.969 1.222 16.689 1.00 92.12 168 LYS A O 1
ATOM 1296 N N . TYR A 1 169 ? -14.585 2.844 17.444 1.00 78.69 169 TYR A N 1
ATOM 1297 C CA . TYR A 1 169 ? -13.625 1.982 18.134 1.00 78.69 169 TYR A CA 1
ATOM 1298 C C . TYR A 1 169 ? -13.623 2.176 19.645 1.00 78.69 169 TYR A C 1
ATOM 1300 O O . TYR A 1 169 ? -14.075 3.245 20.111 1.00 78.69 169 TYR A O 1
#